Protein AF-A0A833D691-F1 (afdb_monomer_lite)

Foldseek 3Di:
DCDPVNVVVVCVVVPNDPVQDDDDDDPDPPVPDDDDDDDDDDQAQDQDDFDDPPDDPVPCPVPDDDPRNVSVVSRVVRVPDPHNVCVVPNDDDDPDDPPVVVVVVVLVPPPCNPPVNVVVPPPPPDD

Sequence (127 aa):
VTSLEDIRQLAIRTGLPPHLMAVKYHSDVVADGGLIRLSYHRIAAIAGDCGEWDRDVGRNRENLPYPNFGCAQQKNLAAMVANPTDLIVAAEETPRSSELRSFHWKKYIDPKSDESDKQKALPNSKQ

Secondary structure (DSSP, 8-state):
---HHHHHHHHHHTT--GGG----------SSS-PPPP--------PPPP----S-SS--TT-PPPTTHHHHHHHHHHHH-S-GGGGTSPPPPPPPPHHHHHHHHHHHH-TT-SHHHHHTTS-----

pLDDT: mean 82.55, std 13.89, range [42.41, 95.25]

Radius of gyration: 29.09 Å; chains: 1; bounding box: 72×42×61 Å

Structure (mmCIF, N/CA/C/O backbone):
data_AF-A0A833D691-F1
#
_entry.id   AF-A0A833D691-F1
#
loop_
_atom_site.group_PDB
_atom_site.id
_atom_site.type_symbol
_atom_site.label_atom_id
_atom_site.label_alt_id
_atom_site.label_comp_id
_atom_site.label_asym_id
_atom_site.label_entity_id
_atom_site.label_seq_id
_atom_site.pdbx_PDB_ins_code
_atom_site.Cartn_x
_atom_site.Cartn_y
_atom_site.Cartn_z
_atom_site.occupancy
_atom_site.B_iso_or_equiv
_atom_site.auth_seq_id
_atom_site.auth_comp_id
_atom_site.auth_asym_id
_atom_site.auth_atom_id
_atom_site.pdbx_PDB_model_num
ATOM 1 N N . VAL A 1 1 ? -17.008 -29.132 1.996 1.00 48.66 1 VAL A N 1
ATOM 2 C CA . VAL A 1 1 ? -17.455 -28.355 0.819 1.00 48.66 1 VAL A CA 1
ATOM 3 C C . VAL A 1 1 ? -17.893 -27.003 1.343 1.00 48.66 1 VAL A C 1
ATOM 5 O O . VAL A 1 1 ? -18.9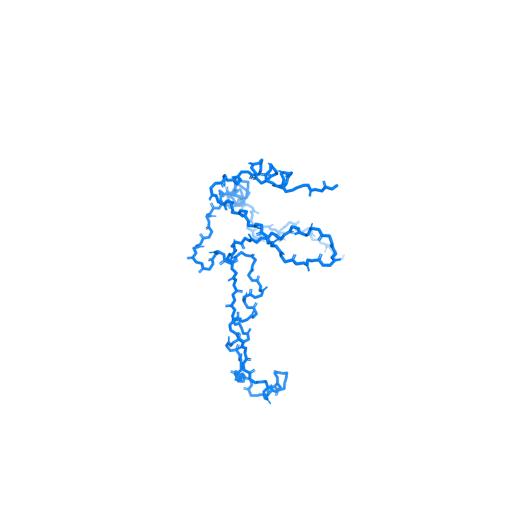13 -26.948 2.010 1.00 48.66 1 VAL A O 1
ATOM 8 N N . THR A 1 2 ? -17.076 -25.962 1.189 1.00 64.44 2 THR A N 1
ATOM 9 C CA . THR A 1 2 ? -17.437 -24.601 1.618 1.00 64.44 2 THR A CA 1
ATOM 10 C C . THR A 1 2 ? -18.432 -24.046 0.613 1.00 64.44 2 THR A C 1
ATOM 12 O O . THR A 1 2 ? -18.074 -23.804 -0.540 1.00 64.44 2 THR A O 1
ATOM 15 N N . SER A 1 3 ? -19.693 -23.933 1.015 1.00 84.50 3 SER A N 1
ATOM 16 C CA . SER A 1 3 ? -20.740 -23.390 0.156 1.00 84.50 3 SER A CA 1
ATOM 17 C C . SER A 1 3 ? -20.582 -21.871 0.005 1.00 84.50 3 SER A C 1
ATOM 19 O O . SER A 1 3 ? -19.939 -21.209 0.824 1.00 84.50 3 SER A O 1
ATOM 21 N N . LEU A 1 4 ? -21.190 -21.291 -1.033 1.00 86.62 4 LEU A N 1
ATOM 22 C CA . LEU A 1 4 ? -21.292 -19.833 -1.179 1.00 86.62 4 LEU A CA 1
ATOM 23 C C . LEU A 1 4 ? -21.934 -19.184 0.060 1.00 86.62 4 LEU A C 1
ATOM 25 O O . LEU A 1 4 ? -21.536 -18.091 0.464 1.00 86.62 4 LEU A O 1
ATOM 29 N N . GLU A 1 5 ? -22.903 -19.869 0.666 1.00 88.75 5 GLU A N 1
ATOM 30 C CA . GLU A 1 5 ? -23.582 -19.389 1.864 1.00 88.75 5 GLU A CA 1
ATOM 31 C C . GLU A 1 5 ? -22.631 -19.338 3.064 1.00 88.75 5 GLU A C 1
ATOM 33 O O . GLU A 1 5 ? -22.602 -18.332 3.765 1.00 88.75 5 GLU A O 1
ATOM 38 N N . ASP A 1 6 ? -21.772 -20.345 3.249 1.00 90.88 6 ASP A N 1
ATOM 39 C CA . ASP A 1 6 ? -20.784 -20.342 4.338 1.00 90.88 6 ASP A CA 1
ATOM 40 C C . ASP A 1 6 ? -19.824 -19.149 4.236 1.00 90.88 6 ASP A C 1
ATOM 42 O O . ASP A 1 6 ? -19.523 -18.503 5.241 1.00 90.88 6 ASP A O 1
ATOM 46 N N . ILE A 1 7 ? -19.376 -18.811 3.020 1.00 90.31 7 ILE A N 1
ATOM 47 C CA . ILE A 1 7 ? -18.504 -17.651 2.772 1.00 90.31 7 ILE A CA 1
ATOM 48 C C . ILE A 1 7 ? -19.240 -16.349 3.101 1.00 90.31 7 ILE A C 1
ATOM 50 O O . ILE A 1 7 ? -18.676 -15.458 3.740 1.00 90.31 7 ILE A O 1
ATOM 54 N N . ARG A 1 8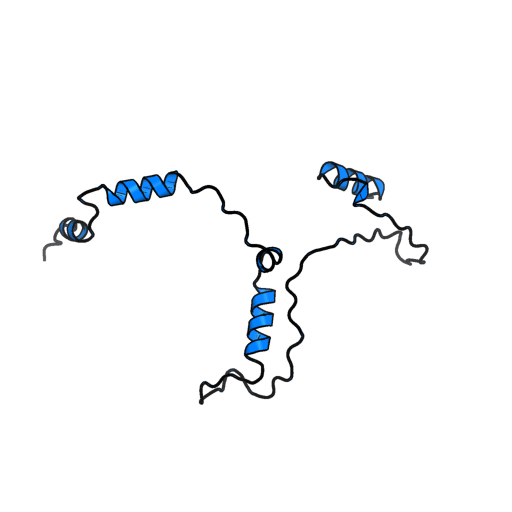 ? -20.511 -16.238 2.699 1.00 90.75 8 ARG A N 1
ATOM 55 C CA . ARG A 1 8 ? -21.343 -15.064 2.984 1.00 90.75 8 ARG A CA 1
ATOM 56 C C . ARG A 1 8 ? -21.560 -14.894 4.487 1.00 90.75 8 ARG A C 1
ATOM 58 O O . ARG A 1 8 ? -21.397 -13.791 5.004 1.00 90.75 8 ARG A O 1
ATOM 65 N N . GLN A 1 9 ? -21.879 -15.977 5.191 1.00 92.25 9 GLN A N 1
ATOM 66 C CA . GLN A 1 9 ? -22.060 -15.968 6.642 1.00 92.25 9 GLN A CA 1
ATOM 67 C C . GLN A 1 9 ? -20.764 -15.618 7.371 1.00 92.25 9 GLN A C 1
ATOM 69 O O . GLN A 1 9 ? -20.789 -14.835 8.321 1.00 92.25 9 GLN A O 1
ATOM 74 N N . LEU A 1 10 ? -19.626 -16.144 6.913 1.00 93.25 10 LEU A N 1
ATOM 75 C CA . LEU A 1 10 ? -18.321 -15.787 7.457 1.00 93.25 10 LEU A CA 1
ATOM 76 C C . LEU A 1 10 ? -18.046 -14.287 7.292 1.00 93.25 10 LEU A C 1
ATOM 78 O O . LEU A 1 10 ? -17.703 -13.634 8.272 1.00 93.25 10 LEU A O 1
ATOM 82 N N . ALA A 1 11 ? -18.268 -13.732 6.098 1.00 92.31 11 ALA A N 1
ATOM 83 C CA . ALA A 1 11 ? -18.054 -12.311 5.829 1.00 92.31 11 ALA A CA 1
ATOM 84 C C . ALA A 1 11 ? -18.938 -11.405 6.708 1.00 92.31 11 ALA A C 1
ATOM 86 O O . ALA A 1 11 ? -18.459 -10.410 7.253 1.00 92.31 11 ALA A O 1
ATOM 87 N N . ILE A 1 12 ? -20.208 -11.776 6.910 1.00 94.00 12 ILE A N 1
ATOM 88 C CA . ILE A 1 12 ? -21.114 -11.058 7.821 1.00 94.00 12 ILE A CA 1
ATOM 89 C C . ILE A 1 12 ? -20.591 -11.122 9.262 1.00 94.00 12 ILE A C 1
ATOM 91 O O . ILE A 1 12 ? -20.544 -10.100 9.944 1.00 94.00 12 ILE A O 1
ATOM 95 N N . ARG A 1 13 ? -20.152 -12.300 9.727 1.00 95.25 13 ARG A N 1
ATOM 96 C CA . ARG A 1 13 ? -19.603 -12.480 11.084 1.00 95.25 13 ARG A CA 1
ATOM 97 C C . ARG A 1 13 ? -18.317 -11.690 11.317 1.00 95.25 13 ARG A C 1
ATOM 99 O O . ARG A 1 13 ? -18.087 -11.255 12.439 1.00 95.25 13 ARG A O 1
ATOM 106 N N . THR A 1 14 ? -17.505 -11.476 10.284 1.00 95.06 14 THR A N 1
ATOM 107 C CA . THR A 1 14 ? -16.303 -10.629 10.357 1.00 95.06 14 THR A CA 1
ATOM 108 C C . THR A 1 14 ? -16.603 -9.135 10.204 1.00 95.06 14 THR A C 1
ATOM 110 O O . THR A 1 14 ? -15.677 -8.331 10.199 1.00 95.06 14 THR A O 1
ATOM 113 N N . GLY A 1 15 ? -17.877 -8.749 10.083 1.00 94.25 15 GLY A N 1
ATOM 114 C CA . GLY A 1 15 ? -18.310 -7.353 10.059 1.00 94.25 15 GLY A CA 1
ATOM 115 C C . GLY A 1 15 ? -18.469 -6.738 8.669 1.00 94.25 15 GLY A C 1
ATOM 116 O O . GLY A 1 15 ? -18.669 -5.528 8.583 1.00 94.25 15 GLY A O 1
ATOM 117 N N . LEU A 1 16 ? -18.415 -7.519 7.578 1.00 93.12 16 LEU A N 1
ATOM 118 C CA . LEU A 1 16 ? -18.741 -6.992 6.250 1.00 93.12 16 LEU A CA 1
ATOM 119 C C . LEU A 1 16 ? -20.263 -6.848 6.104 1.00 93.12 16 LEU A C 1
ATOM 121 O O . LEU A 1 16 ? -20.988 -7.848 6.150 1.00 93.12 16 LEU A O 1
ATOM 125 N N . PRO A 1 17 ? -20.783 -5.630 5.879 1.00 92.94 17 PRO A N 1
ATOM 126 C CA . PRO A 1 17 ? -22.208 -5.439 5.700 1.00 92.94 17 PRO A CA 1
ATOM 127 C C . PRO A 1 17 ? -22.679 -6.005 4.343 1.00 92.94 17 PRO A C 1
ATOM 129 O O . PRO A 1 17 ? -21.963 -5.896 3.342 1.00 92.94 17 PRO A O 1
ATOM 132 N N . PRO A 1 18 ? -23.910 -6.551 4.255 1.00 89.75 18 PRO A N 1
ATOM 133 C CA . PRO A 1 18 ? -24.417 -7.206 3.045 1.00 89.75 18 PRO A CA 1
ATOM 134 C C . PRO A 1 18 ? -24.383 -6.362 1.767 1.00 89.75 18 PRO A C 1
ATOM 136 O O . PRO A 1 18 ? -24.256 -6.918 0.682 1.00 89.75 18 PRO A O 1
ATOM 139 N N . HIS A 1 19 ? -24.482 -5.035 1.884 1.00 91.81 19 HIS A N 1
ATOM 140 C CA . HIS A 1 19 ? -24.502 -4.125 0.736 1.00 91.81 19 HIS A CA 1
ATOM 141 C C . HIS A 1 19 ? -23.125 -3.921 0.079 1.00 91.81 19 HIS A C 1
ATOM 143 O O . HIS A 1 19 ? -23.070 -3.457 -1.055 1.00 91.81 19 HIS A O 1
ATOM 149 N N . LEU A 1 20 ? -22.023 -4.276 0.753 1.00 90.38 20 LEU A N 1
ATOM 150 C CA . LEU A 1 20 ? -20.670 -4.235 0.176 1.00 90.38 20 LEU A CA 1
ATOM 151 C C . LEU A 1 20 ? -20.293 -5.537 -0.547 1.00 90.38 20 LEU A C 1
ATOM 153 O O . LEU A 1 20 ? -19.209 -5.640 -1.116 1.00 90.38 20 LEU A O 1
ATOM 157 N N . MET A 1 21 ? -21.177 -6.536 -0.533 1.00 91.44 21 MET A N 1
ATOM 158 C CA . MET A 1 21 ? -20.950 -7.836 -1.154 1.00 91.44 21 MET A CA 1
ATOM 159 C C . MET A 1 21 ? -21.830 -7.998 -2.390 1.00 91.44 21 MET A C 1
ATOM 161 O O . MET A 1 21 ? -23.057 -7.969 -2.308 1.00 91.44 21 MET A O 1
ATOM 165 N N . ALA A 1 22 ? -21.200 -8.238 -3.539 1.00 91.06 22 ALA A N 1
ATOM 166 C CA . ALA A 1 22 ? -21.887 -8.578 -4.777 1.00 91.06 22 ALA A CA 1
ATOM 167 C C . ALA A 1 22 ? -21.595 -10.033 -5.152 1.00 91.06 22 ALA A C 1
ATOM 169 O O . ALA A 1 22 ? -20.440 -10.450 -5.216 1.00 91.06 22 ALA A O 1
ATOM 170 N N . VAL A 1 23 ? -22.648 -10.797 -5.433 1.00 89.38 23 VAL A N 1
ATOM 171 C CA . VAL A 1 23 ? -22.543 -12.169 -5.936 1.00 89.38 23 VAL A CA 1
ATOM 172 C C . VAL A 1 23 ? -22.941 -12.163 -7.404 1.00 89.38 23 VAL A C 1
ATOM 174 O O . VAL A 1 23 ? -24.022 -11.687 -7.751 1.00 89.38 23 VAL A O 1
ATOM 177 N N . LYS A 1 24 ? -22.074 -12.699 -8.265 1.00 87.19 24 LYS A N 1
ATOM 178 C CA . LYS A 1 24 ? -22.365 -12.908 -9.685 1.00 87.19 24 LYS A CA 1
ATOM 179 C C . LYS A 1 24 ? -22.176 -14.376 -10.033 1.00 87.19 24 LYS A C 1
ATOM 181 O O . LYS A 1 24 ? -21.080 -14.915 -9.880 1.00 87.19 24 LYS A O 1
ATOM 186 N N . TYR A 1 25 ? -23.240 -14.998 -10.524 1.00 83.62 25 TYR A N 1
ATOM 187 C CA . TYR A 1 25 ? -23.180 -16.344 -11.077 1.00 83.62 25 TYR A CA 1
ATOM 188 C C . TYR A 1 25 ? -22.613 -16.266 -12.492 1.00 83.62 25 TYR A C 1
ATOM 190 O O . TYR A 1 25 ? -23.133 -15.529 -13.327 1.00 83.62 25 TYR A O 1
ATOM 198 N N . HIS A 1 26 ? -21.526 -16.991 -12.729 1.00 78.00 26 HIS A N 1
ATOM 199 C CA . HIS A 1 26 ? -20.936 -17.144 -14.053 1.00 78.00 26 HIS A CA 1
ATOM 200 C C . HIS A 1 26 ? -21.425 -18.478 -14.617 1.00 78.00 26 HIS A C 1
ATOM 202 O O . HIS A 1 26 ? -21.395 -19.488 -13.916 1.00 78.00 26 HIS A O 1
ATOM 208 N N . SER A 1 27 ? -21.921 -18.474 -15.853 1.00 71.94 27 SER A N 1
ATOM 209 C CA . SER A 1 27 ? -22.398 -19.674 -16.556 1.00 71.94 27 SER A CA 1
ATOM 210 C C . SER A 1 27 ? -21.304 -20.343 -17.391 1.00 71.94 27 SER A C 1
ATOM 212 O O . SER A 1 27 ? -21.599 -21.199 -18.223 1.00 71.94 27 SER A O 1
ATOM 214 N N . ASP A 1 28 ? -20.056 -19.914 -17.218 1.00 71.62 28 ASP A N 1
ATOM 215 C CA . ASP A 1 28 ? -18.921 -20.421 -17.975 1.00 71.62 28 ASP A CA 1
ATOM 216 C C . ASP A 1 28 ? -18.720 -21.906 -17.647 1.00 71.62 28 ASP A C 1
ATOM 218 O O . ASP A 1 28 ? -18.776 -22.311 -16.482 1.00 71.62 28 ASP A O 1
ATOM 222 N N . VAL A 1 29 ? -18.498 -22.733 -18.672 1.00 63.12 29 VAL A N 1
ATOM 223 C CA . VAL A 1 29 ? -18.219 -24.163 -18.491 1.00 63.12 29 VAL A CA 1
ATOM 224 C C . VAL A 1 29 ? -16.817 -24.296 -17.900 1.00 63.12 29 VAL A C 1
ATOM 226 O O . VAL A 1 29 ? -15.823 -24.381 -18.618 1.00 63.12 29 VAL A O 1
ATOM 229 N N . VAL A 1 30 ? -16.724 -24.273 -16.574 1.00 65.44 30 VAL A N 1
ATOM 230 C CA . VAL A 1 30 ? -15.490 -24.604 -15.863 1.00 65.44 30 VAL A CA 1
ATOM 231 C C . VAL A 1 30 ? -15.389 -26.124 -15.850 1.00 65.44 30 VAL A C 1
ATOM 233 O O . VAL A 1 30 ? -16.217 -26.804 -15.248 1.00 65.44 30 VAL A O 1
ATOM 236 N N . ALA A 1 31 ? -14.390 -26.661 -16.552 1.00 61.12 31 ALA A N 1
ATOM 237 C CA . ALA A 1 31 ? -14.192 -28.102 -16.724 1.00 61.12 31 ALA A CA 1
ATOM 238 C C . ALA A 1 31 ? -13.909 -28.856 -15.405 1.00 61.12 31 ALA A C 1
ATOM 240 O O . ALA A 1 31 ? -13.915 -30.083 -15.396 1.00 61.12 31 ALA A O 1
ATOM 241 N N . ASP A 1 32 ? -13.686 -28.131 -14.305 1.00 58.56 32 ASP A N 1
ATOM 242 C CA . ASP A 1 32 ? -13.144 -28.646 -13.050 1.00 58.56 32 ASP A CA 1
ATOM 243 C C . ASP A 1 32 ? -13.971 -28.166 -11.839 1.00 58.56 32 ASP A C 1
ATOM 245 O O . ASP A 1 32 ? -13.491 -27.462 -10.955 1.00 58.56 32 ASP A O 1
ATOM 249 N N . GLY A 1 33 ? -15.269 -28.493 -11.830 1.00 58.09 33 GLY A N 1
ATOM 250 C CA . GLY A 1 33 ? -16.168 -28.206 -10.706 1.00 58.09 33 GLY A CA 1
ATOM 251 C C . GLY A 1 33 ? -16.489 -26.716 -10.502 1.00 58.09 33 GLY A C 1
ATOM 252 O O . GLY A 1 33 ? -15.800 -25.812 -10.967 1.00 58.09 33 GLY A O 1
ATOM 253 N N . GLY A 1 34 ? -17.599 -26.431 -9.819 1.00 68.69 34 GLY A N 1
ATOM 254 C CA . GLY A 1 34 ? -18.019 -25.054 -9.547 1.00 68.69 34 GLY A CA 1
ATOM 255 C C . GLY A 1 34 ? -17.019 -24.325 -8.645 1.00 68.69 34 GLY A C 1
ATOM 256 O O . GLY A 1 34 ? -17.043 -24.503 -7.428 1.00 68.69 34 GLY A O 1
ATOM 257 N N . LEU A 1 35 ? -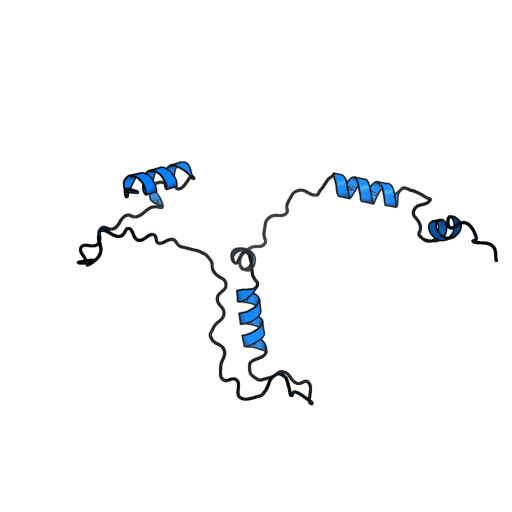16.148 -23.501 -9.229 1.00 76.62 35 LEU A N 1
ATOM 258 C CA . LEU A 1 35 ? -15.193 -22.668 -8.501 1.00 76.62 35 LEU A CA 1
ATOM 259 C C . LEU A 1 35 ? -15.860 -21.365 -8.036 1.00 76.62 35 LEU A C 1
ATOM 261 O O . LEU A 1 35 ? -16.484 -20.653 -8.823 1.00 76.62 35 LEU A O 1
ATOM 265 N N . ILE A 1 36 ? -15.677 -21.008 -6.764 1.00 82.75 36 ILE A N 1
ATOM 266 C CA . ILE A 1 36 ? -16.065 -19.691 -6.244 1.00 82.75 36 ILE A CA 1
ATOM 267 C C . ILE A 1 36 ? -14.874 -18.739 -6.399 1.00 82.75 36 ILE A C 1
ATOM 269 O O . ILE A 1 36 ? -13.817 -18.960 -5.810 1.00 82.75 36 ILE A O 1
ATOM 273 N N . ARG A 1 37 ? -15.044 -17.654 -7.163 1.00 85.00 37 ARG A N 1
ATOM 274 C CA . ARG A 1 37 ? -14.045 -16.582 -7.302 1.00 85.00 37 ARG A CA 1
ATOM 275 C C . ARG A 1 37 ? -14.348 -15.438 -6.334 1.00 85.00 37 ARG A C 1
ATOM 277 O O . ARG A 1 37 ? -15.395 -14.805 -6.437 1.00 85.00 37 ARG A O 1
ATOM 284 N N . LEU A 1 38 ? -13.400 -15.130 -5.448 1.00 87.81 38 LEU A N 1
ATOM 285 C CA . LEU A 1 38 ? -13.447 -13.957 -4.572 1.00 87.81 38 LEU A CA 1
ATOM 286 C C . LEU A 1 38 ? -12.655 -12.798 -5.194 1.00 87.81 38 LEU A C 1
ATOM 288 O O . LEU A 1 38 ? -11.512 -12.971 -5.611 1.00 87.81 38 LEU A O 1
ATOM 292 N N . SER A 1 39 ? -13.250 -11.608 -5.237 1.00 89.44 39 SER A N 1
ATOM 293 C CA . SER A 1 39 ? -12.580 -10.373 -5.656 1.00 89.44 39 SER A CA 1
ATOM 294 C C . SER A 1 39 ? -12.956 -9.233 -4.723 1.00 89.44 39 SER A C 1
ATOM 296 O O . SER A 1 39 ? -14.131 -9.073 -4.402 1.00 89.44 39 SER A O 1
ATOM 298 N N . TYR A 1 40 ? -11.975 -8.429 -4.330 1.00 90.62 40 TYR A N 1
ATOM 299 C CA . TYR A 1 40 ? -12.156 -7.273 -3.460 1.00 90.62 40 TYR A CA 1
ATOM 300 C C . TYR A 1 40 ? -11.264 -6.123 -3.928 1.00 90.62 40 TYR A C 1
ATOM 302 O O . TYR A 1 40 ? -10.229 -6.339 -4.562 1.00 90.62 40 TYR A O 1
ATOM 310 N N . HIS A 1 41 ? -11.668 -4.895 -3.615 1.00 89.94 41 HIS A N 1
ATOM 311 C CA . HIS A 1 41 ? -10.828 -3.726 -3.837 1.00 89.94 41 HIS A CA 1
ATOM 312 C C . HIS A 1 41 ? -9.805 -3.610 -2.708 1.00 89.94 41 HIS A C 1
ATOM 314 O O . HIS A 1 41 ? -10.144 -3.757 -1.535 1.00 89.94 41 HIS A O 1
ATOM 320 N N . ARG A 1 42 ? -8.552 -3.333 -3.065 1.00 88.88 42 ARG A N 1
ATOM 321 C CA . ARG A 1 42 ? -7.485 -3.007 -2.117 1.00 88.88 42 ARG A CA 1
ATOM 322 C C . ARG A 1 42 ? -6.692 -1.819 -2.635 1.00 88.88 42 ARG A C 1
ATOM 324 O O . ARG A 1 42 ? -6.517 -1.685 -3.845 1.00 88.88 42 ARG A O 1
ATOM 331 N N . ILE A 1 43 ? -6.183 -1.005 -1.721 1.00 92.06 43 ILE A N 1
ATOM 332 C CA . ILE A 1 43 ? -5.168 -0.001 -2.043 1.00 92.06 43 ILE A CA 1
ATOM 333 C C . ILE A 1 43 ? -3.836 -0.743 -2.212 1.00 92.06 43 ILE A C 1
ATOM 335 O O . ILE A 1 43 ? -3.541 -1.682 -1.470 1.00 92.06 43 ILE A O 1
ATOM 339 N N . ALA A 1 44 ? -3.051 -0.367 -3.217 1.00 92.81 44 ALA A N 1
ATOM 340 C CA . ALA A 1 44 ? -1.732 -0.931 -3.476 1.00 92.81 44 ALA A CA 1
ATOM 341 C C . ALA A 1 44 ? -0.779 0.183 -3.914 1.00 92.81 44 ALA A C 1
ATOM 343 O O . ALA A 1 44 ? -1.164 1.050 -4.697 1.00 92.81 44 ALA A O 1
ATOM 344 N N . ALA A 1 45 ? 0.461 0.142 -3.428 1.00 94.38 45 ALA A N 1
ATOM 345 C CA . ALA A 1 45 ? 1.525 0.991 -3.940 1.00 94.38 45 ALA A CA 1
ATOM 346 C C . ALA A 1 45 ? 2.038 0.367 -5.243 1.00 94.38 45 ALA A C 1
ATOM 348 O O . ALA A 1 45 ? 2.563 -0.746 -5.240 1.00 94.38 45 ALA A O 1
ATOM 349 N N . ILE A 1 46 ? 1.837 1.055 -6.364 1.00 92.62 46 ILE A N 1
ATOM 350 C CA . ILE A 1 46 ? 2.261 0.592 -7.686 1.00 92.62 46 ILE A CA 1
ATOM 351 C C . ILE A 1 46 ? 3.128 1.688 -8.291 1.00 92.62 46 ILE A C 1
ATOM 353 O O . ILE A 1 46 ? 2.667 2.810 -8.490 1.00 92.62 46 ILE A O 1
ATOM 357 N N . ALA A 1 47 ? 4.382 1.355 -8.577 1.00 91.50 47 ALA A N 1
ATOM 358 C CA . ALA A 1 47 ? 5.237 2.167 -9.430 1.00 91.50 47 ALA A CA 1
ATOM 359 C C . ALA A 1 47 ? 5.138 1.655 -10.873 1.00 91.50 47 ALA A C 1
ATOM 361 O O . ALA A 1 47 ? 4.900 0.464 -11.092 1.00 91.50 47 ALA A O 1
ATOM 362 N N . GLY A 1 48 ? 5.321 2.549 -11.847 1.00 89.06 48 GLY A N 1
ATOM 363 C CA . GLY A 1 48 ? 5.378 2.171 -13.259 1.00 89.06 48 GLY A CA 1
ATOM 364 C C . GLY A 1 48 ? 6.545 1.228 -13.565 1.00 89.06 48 GLY A C 1
ATOM 365 O O . GLY A 1 48 ? 7.456 1.032 -12.752 1.00 89.06 48 GLY A O 1
ATOM 366 N N . ASP A 1 49 ? 6.527 0.635 -14.754 1.00 88.62 49 ASP A N 1
ATOM 367 C CA . ASP A 1 49 ? 7.666 -0.147 -15.212 1.00 88.62 49 ASP A CA 1
ATOM 368 C C . ASP A 1 49 ? 8.866 0.751 -15.504 1.00 88.62 49 ASP A C 1
ATOM 370 O O . ASP A 1 49 ? 8.740 1.829 -16.085 1.00 88.62 49 ASP A O 1
ATOM 374 N N . CYS A 1 50 ? 10.038 0.306 -15.051 1.00 87.38 50 CYS A N 1
ATOM 375 C CA . CYS A 1 50 ? 11.284 1.006 -15.319 1.00 87.38 50 CYS A CA 1
ATOM 376 C C . CYS A 1 50 ? 11.787 0.658 -16.717 1.00 87.38 50 CYS A C 1
ATOM 378 O O . CYS A 1 50 ? 11.563 -0.454 -17.195 1.00 87.38 50 CYS A O 1
ATOM 380 N N . GLY A 1 51 ? 12.448 1.630 -17.350 1.00 82.19 51 GLY A N 1
ATOM 381 C CA . GLY A 1 51 ? 12.981 1.511 -18.703 1.00 82.19 51 GLY A CA 1
ATOM 382 C C . GLY A 1 51 ? 14.206 0.600 -18.805 1.00 82.19 51 GLY A C 1
ATOM 383 O O . GLY A 1 51 ? 14.452 -0.265 -17.964 1.00 82.19 51 GLY A O 1
ATOM 384 N N . GLU A 1 52 ? 14.992 0.800 -19.861 1.00 77.06 52 GLU A N 1
ATOM 385 C CA . GLU A 1 52 ? 16.131 -0.059 -20.192 1.00 77.06 52 GLU A CA 1
ATOM 386 C C . GLU A 1 52 ? 17.317 0.116 -19.235 1.00 77.06 52 GLU A C 1
ATOM 388 O O . GLU A 1 52 ? 17.668 1.227 -18.844 1.00 77.06 52 GLU A O 1
ATOM 393 N N . TRP A 1 53 ? 17.937 -1.004 -18.860 1.00 84.19 53 TRP A N 1
ATOM 394 C CA . TRP A 1 53 ? 19.094 -1.089 -17.962 1.00 84.19 53 TRP A CA 1
ATOM 395 C C . TRP A 1 53 ? 20.384 -1.211 -18.776 1.00 84.19 53 TRP A C 1
ATOM 397 O O . TRP A 1 53 ? 21.069 -2.230 -18.747 1.00 84.19 53 TRP A O 1
ATOM 407 N N . ASP A 1 54 ? 20.665 -0.174 -19.556 1.00 82.06 54 ASP A N 1
ATOM 408 C CA . ASP A 1 54 ? 21.775 -0.105 -20.511 1.00 82.06 54 ASP A CA 1
ATOM 409 C C . ASP A 1 54 ? 23.165 -0.044 -19.850 1.00 82.06 54 ASP A C 1
ATOM 411 O O . ASP A 1 54 ? 24.160 -0.483 -20.430 1.00 82.06 54 ASP A O 1
ATOM 415 N N . ARG A 1 55 ? 23.245 0.490 -18.626 1.00 80.19 55 ARG A N 1
ATOM 416 C CA . ARG A 1 55 ? 24.482 0.634 -17.849 1.00 80.19 55 ARG A CA 1
ATOM 417 C C . ARG A 1 55 ? 24.491 -0.264 -16.614 1.00 80.19 55 ARG A C 1
ATOM 419 O O . ARG A 1 55 ? 23.515 -0.335 -15.869 1.00 80.19 55 ARG A O 1
ATOM 426 N N . ASP A 1 56 ? 25.639 -0.896 -16.366 1.00 82.88 56 ASP A N 1
ATOM 427 C CA . ASP A 1 56 ? 25.884 -1.699 -15.166 1.00 82.88 56 ASP A CA 1
ATOM 428 C C . ASP A 1 56 ? 25.899 -0.809 -13.912 1.00 82.88 56 ASP A C 1
ATOM 430 O O . ASP A 1 56 ? 26.730 0.090 -13.763 1.00 82.88 56 ASP A O 1
ATOM 434 N N . VAL A 1 57 ? 24.974 -1.090 -12.995 1.00 83.56 57 VAL A N 1
ATOM 435 C CA . VAL A 1 57 ? 24.773 -0.347 -11.746 1.00 83.56 57 VAL A CA 1
ATOM 436 C C . VAL A 1 57 ? 25.946 -0.522 -10.772 1.00 83.56 57 VAL A C 1
ATOM 438 O O . VAL A 1 57 ? 26.242 0.383 -9.993 1.00 83.56 57 VAL A O 1
ATOM 441 N N . GLY A 1 58 ? 26.630 -1.670 -10.810 1.00 83.12 58 GLY A N 1
ATOM 442 C CA . GLY A 1 58 ? 27.750 -1.983 -9.921 1.00 83.12 58 GLY A CA 1
ATOM 443 C C . GLY A 1 58 ? 29.077 -1.366 -10.366 1.00 83.12 58 GLY A C 1
ATOM 444 O O . GLY A 1 58 ? 29.970 -1.155 -9.544 1.00 83.12 58 GLY A O 1
ATOM 445 N N . ARG A 1 59 ? 29.220 -1.034 -11.655 1.00 84.19 59 ARG A N 1
ATOM 446 C CA . ARG A 1 59 ? 30.470 -0.523 -12.238 1.00 84.19 59 ARG A CA 1
ATOM 447 C C . ARG A 1 59 ? 30.402 0.978 -12.536 1.00 84.19 59 ARG A C 1
ATOM 449 O O . ARG A 1 59 ? 30.659 1.414 -13.653 1.00 84.19 59 ARG A O 1
ATOM 456 N N . ASN A 1 60 ? 30.120 1.775 -11.507 1.00 85.06 60 ASN A N 1
ATOM 457 C CA . ASN A 1 60 ? 29.976 3.230 -11.605 1.00 85.06 60 ASN A CA 1
ATOM 458 C C . ASN A 1 60 ? 31.154 3.986 -10.960 1.00 85.06 60 ASN A C 1
ATOM 460 O O . ASN A 1 60 ? 31.094 4.381 -9.798 1.00 85.06 60 ASN A O 1
ATOM 464 N N . ARG A 1 61 ? 32.246 4.192 -11.712 1.00 88.69 61 ARG A N 1
ATOM 465 C CA . ARG A 1 61 ? 33.439 4.914 -11.210 1.00 88.69 61 ARG A CA 1
ATOM 466 C C . ARG A 1 61 ? 33.206 6.413 -11.023 1.00 88.69 61 ARG A C 1
ATOM 468 O O . ARG A 1 61 ? 33.876 7.028 -10.204 1.00 88.69 61 ARG A O 1
ATOM 475 N N . GLU A 1 62 ? 32.282 6.982 -11.790 1.00 89.12 62 GLU A N 1
ATOM 476 C CA . GLU A 1 62 ? 31.953 8.410 -11.760 1.00 89.12 62 GLU A CA 1
ATOM 477 C C . GLU A 1 62 ? 31.008 8.760 -10.599 1.00 89.12 62 GLU A C 1
ATOM 479 O O . GLU A 1 62 ? 30.842 9.934 -10.282 1.00 89.12 62 GLU A O 1
ATOM 484 N N . ASN A 1 63 ? 30.400 7.748 -9.961 1.00 87.81 63 ASN A N 1
ATOM 485 C CA . ASN A 1 63 ? 29.403 7.883 -8.896 1.00 87.81 63 ASN A CA 1
ATOM 486 C C . ASN A 1 63 ? 28.219 8.791 -9.285 1.00 87.81 63 ASN A C 1
ATOM 488 O O . ASN A 1 63 ? 27.660 9.517 -8.463 1.00 87.81 63 ASN A O 1
ATOM 492 N N . LEU A 1 64 ? 27.848 8.764 -10.566 1.00 88.81 64 LEU A N 1
ATOM 493 C CA . LEU A 1 64 ? 26.724 9.528 -11.099 1.00 88.81 64 LEU A CA 1
ATOM 494 C C . LEU A 1 64 ? 25.437 8.696 -11.056 1.00 88.81 64 LEU A C 1
ATOM 496 O O . LEU A 1 64 ? 25.502 7.474 -11.205 1.00 88.81 64 LEU A O 1
ATOM 500 N N . PRO A 1 65 ? 24.255 9.317 -10.903 1.00 87.06 65 PRO A N 1
ATOM 501 C CA . PRO A 1 65 ? 22.992 8.600 -11.026 1.00 87.06 65 PRO A CA 1
ATOM 502 C C . PRO A 1 65 ? 22.897 7.869 -12.375 1.00 87.06 65 PRO A C 1
ATOM 504 O O . PRO A 1 65 ? 23.096 8.461 -13.439 1.00 87.06 65 PRO A O 1
ATOM 507 N N . TYR A 1 66 ? 22.597 6.571 -12.332 1.00 87.50 66 TYR A N 1
ATOM 508 C CA . TYR A 1 66 ? 22.338 5.777 -13.534 1.00 87.50 66 TYR A CA 1
ATOM 509 C C . TYR A 1 66 ? 20.946 6.110 -14.108 1.00 87.50 66 TYR A C 1
ATOM 511 O O . TYR A 1 66 ? 20.098 6.628 -13.374 1.00 87.50 66 TYR A O 1
ATOM 519 N N . PRO A 1 67 ? 20.671 5.818 -15.396 1.00 88.00 67 PRO A N 1
ATOM 520 C CA . PRO A 1 67 ? 19.470 6.308 -16.086 1.00 88.00 67 PRO A CA 1
ATOM 521 C C . PRO A 1 67 ? 18.146 5.970 -15.381 1.00 88.00 67 PRO A C 1
ATOM 523 O O . PRO A 1 67 ? 17.261 6.816 -15.295 1.00 88.00 67 PRO A O 1
ATOM 526 N N . ASN A 1 68 ? 18.040 4.778 -14.785 1.00 89.75 68 ASN A N 1
ATOM 527 C CA . ASN A 1 68 ? 16.838 4.329 -14.075 1.00 89.75 68 ASN A CA 1
ATOM 528 C C . ASN A 1 68 ? 16.832 4.604 -12.568 1.00 89.75 68 ASN A C 1
ATOM 530 O O . ASN A 1 68 ? 15.937 4.105 -11.889 1.00 89.75 68 ASN A O 1
ATOM 534 N N . PHE A 1 69 ? 17.781 5.371 -12.018 1.00 89.81 69 PHE A N 1
ATOM 535 C CA . PHE A 1 69 ? 17.902 5.531 -10.564 1.00 89.81 69 PHE A CA 1
ATOM 536 C C . PHE A 1 69 ? 16.589 5.999 -9.926 1.00 89.81 69 PHE A C 1
ATOM 538 O O . PHE A 1 69 ? 16.086 5.344 -9.023 1.00 89.81 69 PHE A O 1
ATOM 545 N N . GLY A 1 70 ? 15.955 7.054 -10.445 1.00 90.69 70 GLY A N 1
ATOM 546 C CA . GLY A 1 70 ? 14.685 7.548 -9.897 1.00 90.69 70 GLY A CA 1
ATOM 547 C C . GLY A 1 70 ? 13.546 6.520 -9.945 1.00 90.69 70 GLY A C 1
ATOM 548 O O . GLY A 1 70 ? 12.854 6.323 -8.946 1.00 90.69 70 GLY A O 1
ATOM 549 N N . CYS A 1 71 ? 13.381 5.824 -11.075 1.00 92.44 71 CYS A N 1
ATOM 550 C CA . CYS A 1 71 ? 12.340 4.802 -11.214 1.00 92.44 71 CYS A CA 1
ATOM 551 C C . CYS A 1 71 ? 12.594 3.604 -10.295 1.00 92.44 71 CYS A C 1
ATOM 553 O O . CYS A 1 71 ? 11.688 3.154 -9.594 1.00 92.44 71 CYS A O 1
ATOM 555 N N . ALA A 1 72 ? 13.836 3.120 -10.249 1.00 92.12 72 ALA A N 1
ATOM 556 C CA . ALA A 1 72 ? 14.241 2.019 -9.387 1.00 92.12 72 ALA A CA 1
ATOM 557 C C . ALA A 1 72 ? 13.950 2.338 -7.918 1.00 92.12 72 ALA A C 1
ATOM 559 O O . ALA A 1 72 ? 13.385 1.513 -7.207 1.00 92.12 72 ALA A O 1
ATOM 560 N N . GLN A 1 73 ? 14.252 3.566 -7.486 1.00 92.94 73 GLN A N 1
ATOM 561 C CA . GLN A 1 73 ? 13.968 4.018 -6.127 1.00 92.94 73 GLN A CA 1
ATOM 562 C C . GLN A 1 73 ? 12.463 4.034 -5.827 1.00 92.94 73 GLN A C 1
ATOM 564 O O . GLN A 1 73 ? 12.055 3.549 -4.774 1.00 92.94 73 GLN A O 1
ATOM 569 N N . GLN A 1 74 ? 11.624 4.519 -6.748 1.00 94.56 74 GLN A N 1
ATOM 570 C CA . GLN A 1 74 ? 10.165 4.493 -6.576 1.00 94.56 74 GLN A CA 1
ATOM 571 C C . GLN A 1 74 ? 9.605 3.064 -6.556 1.00 94.56 74 GLN A C 1
ATOM 573 O O . GLN A 1 74 ? 8.743 2.757 -5.733 1.00 94.56 74 GLN A O 1
ATOM 578 N N . LYS A 1 75 ? 10.112 2.173 -7.416 1.00 94.25 75 LYS A N 1
ATOM 579 C CA . LYS A 1 75 ? 9.687 0.766 -7.476 1.00 94.25 75 LYS A CA 1
ATOM 580 C C . LYS A 1 75 ? 10.107 -0.006 -6.226 1.00 94.25 75 LYS A C 1
ATOM 582 O O . LYS A 1 75 ? 9.303 -0.756 -5.678 1.00 94.25 75 LYS A O 1
ATOM 587 N N . ASN A 1 76 ? 11.314 0.247 -5.725 1.00 93.25 76 ASN A N 1
ATOM 588 C CA . ASN A 1 76 ? 11.789 -0.302 -4.458 1.00 93.25 76 ASN A CA 1
ATOM 589 C C . ASN A 1 76 ? 10.958 0.216 -3.282 1.00 93.25 76 ASN A C 1
ATOM 591 O O . ASN A 1 76 ? 10.558 -0.574 -2.434 1.00 93.25 76 ASN A O 1
ATOM 595 N N . LEU A 1 77 ? 10.641 1.515 -3.247 1.00 94.56 77 LEU A N 1
ATOM 596 C CA . LEU A 1 77 ? 9.760 2.071 -2.222 1.00 94.56 77 LEU A CA 1
ATOM 597 C C . LEU A 1 77 ? 8.386 1.393 -2.257 1.00 94.56 77 LEU A C 1
ATOM 599 O O . LEU A 1 77 ? 7.938 0.895 -1.232 1.00 94.56 77 LEU A O 1
ATOM 603 N N . ALA A 1 78 ? 7.756 1.297 -3.430 1.00 95.00 78 ALA A N 1
ATOM 604 C CA . ALA A 1 78 ? 6.462 0.634 -3.585 1.00 95.00 78 ALA A CA 1
ATOM 605 C C . ALA A 1 78 ? 6.480 -0.834 -3.111 1.00 95.00 78 ALA A C 1
ATOM 607 O O . ALA A 1 78 ? 5.501 -1.292 -2.528 1.00 95.00 78 ALA A O 1
ATOM 608 N N . ALA A 1 79 ? 7.594 -1.550 -3.305 1.00 93.44 79 ALA A N 1
ATOM 609 C CA . ALA A 1 79 ? 7.771 -2.922 -2.827 1.00 93.44 79 ALA A CA 1
ATOM 610 C C . ALA A 1 79 ? 8.007 -3.028 -1.307 1.00 93.44 79 ALA A C 1
ATOM 612 O O . ALA A 1 79 ? 7.693 -4.058 -0.714 1.00 93.44 79 ALA A O 1
ATOM 613 N N . MET A 1 80 ? 8.561 -1.987 -0.677 1.00 94.56 80 MET A N 1
ATOM 614 C CA . MET A 1 80 ? 8.853 -1.955 0.762 1.00 94.56 80 MET A CA 1
ATOM 615 C C . MET A 1 80 ? 7.690 -1.437 1.619 1.00 94.56 80 MET A C 1
ATOM 617 O O . MET A 1 80 ? 7.677 -1.674 2.827 1.00 94.56 80 MET A O 1
ATOM 621 N N . VAL A 1 81 ? 6.724 -0.716 1.041 1.00 93.69 81 VAL A N 1
ATOM 622 C CA . VAL A 1 81 ? 5.599 -0.149 1.798 1.00 93.69 81 VAL A CA 1
ATOM 623 C C . VAL A 1 81 ? 4.689 -1.257 2.334 1.00 93.69 81 VAL A C 1
ATOM 625 O O . VAL A 1 81 ? 4.043 -1.977 1.575 1.00 93.69 81 VAL A O 1
ATOM 628 N N . ALA A 1 82 ? 4.596 -1.349 3.663 1.00 92.69 82 ALA A N 1
ATOM 629 C CA . ALA A 1 82 ? 3.748 -2.323 4.346 1.00 92.69 82 ALA A CA 1
ATOM 630 C C . ALA A 1 82 ? 2.252 -1.972 4.252 1.00 92.69 82 ALA A C 1
ATOM 632 O O . ALA A 1 82 ? 1.434 -2.837 3.938 1.00 92.69 82 ALA A O 1
ATOM 633 N N . ASN A 1 83 ? 1.894 -0.705 4.494 1.00 91.31 83 ASN A N 1
ATOM 634 C CA . ASN A 1 83 ? 0.529 -0.201 4.354 1.00 91.31 83 ASN A CA 1
ATOM 635 C C . ASN A 1 83 ? 0.477 0.910 3.292 1.00 91.31 83 ASN A C 1
ATOM 637 O O . ASN A 1 83 ? 0.920 2.028 3.543 1.00 91.31 83 ASN A O 1
ATOM 641 N N . PRO A 1 84 ? -0.080 0.642 2.100 1.00 93.25 84 PRO A N 1
ATOM 642 C CA . PRO A 1 84 ? -0.121 1.629 1.026 1.00 93.25 84 PRO A CA 1
ATOM 643 C C . PRO A 1 84 ? -1.097 2.783 1.292 1.00 93.25 84 PRO A C 1
ATOM 645 O O . PRO A 1 84 ? -1.013 3.808 0.620 1.00 93.25 84 PRO A O 1
ATOM 648 N N . THR A 1 85 ? -2.002 2.650 2.266 1.00 93.12 85 THR A N 1
ATOM 649 C CA . THR A 1 85 ? -2.924 3.726 2.671 1.00 93.12 85 THR A CA 1
ATOM 650 C C . THR A 1 85 ? -2.174 4.907 3.288 1.00 93.12 85 THR A C 1
ATOM 652 O O . THR A 1 85 ? -2.583 6.052 3.095 1.00 93.12 85 THR A O 1
ATOM 655 N N . ASP A 1 86 ? -1.031 4.637 3.929 1.00 92.44 86 ASP A N 1
ATOM 656 C CA . ASP A 1 86 ? -0.203 5.642 4.606 1.00 92.44 86 ASP A CA 1
ATOM 657 C C . ASP A 1 86 ? 0.377 6.685 3.630 1.00 92.44 86 ASP A C 1
ATOM 659 O O . ASP A 1 86 ? 0.766 7.780 4.028 1.00 92.44 86 ASP A O 1
ATOM 663 N N . LEU A 1 87 ? 0.419 6.365 2.329 1.00 90.94 87 LEU A N 1
ATOM 664 C CA . LEU A 1 87 ? 0.851 7.289 1.274 1.00 90.94 87 LEU A CA 1
ATOM 665 C C . LEU A 1 87 ? -0.212 8.333 0.909 1.00 90.94 87 LEU A C 1
ATOM 667 O O . LEU A 1 87 ? 0.108 9.331 0.267 1.00 90.94 87 LEU A O 1
ATOM 671 N N . ILE A 1 88 ? -1.474 8.090 1.265 1.00 92.38 88 ILE A N 1
ATOM 672 C CA . ILE A 1 88 ? -2.600 8.986 0.974 1.00 92.38 88 ILE A CA 1
ATOM 673 C C . ILE A 1 88 ? -2.907 9.835 2.206 1.00 92.38 88 ILE A C 1
ATOM 675 O O . ILE A 1 88 ? -3.121 11.041 2.097 1.00 92.38 88 ILE A O 1
ATOM 679 N N . VAL A 1 89 ? -2.931 9.199 3.378 1.00 92.25 89 VAL A N 1
ATOM 680 C CA . VAL A 1 89 ? -3.208 9.838 4.665 1.00 92.25 89 VAL A CA 1
ATOM 681 C C . VAL A 1 89 ? -2.254 9.257 5.696 1.00 92.25 89 VAL A C 1
ATOM 683 O O . VAL A 1 89 ? -2.045 8.050 5.714 1.00 92.25 89 VAL A O 1
ATOM 686 N N . ALA A 1 90 ? -1.698 10.097 6.567 1.00 89.31 90 ALA A N 1
ATOM 687 C CA . ALA A 1 90 ? -0.882 9.619 7.675 1.00 89.31 90 ALA A CA 1
ATOM 688 C C . ALA A 1 90 ? -1.698 8.704 8.606 1.00 89.31 90 ALA A C 1
ATOM 690 O O . ALA A 1 90 ? -2.874 8.968 8.868 1.00 89.31 90 ALA A O 1
ATOM 691 N N . ALA A 1 91 ? -1.066 7.650 9.122 1.00 87.75 91 ALA A N 1
ATOM 692 C CA . ALA A 1 91 ? -1.675 6.800 10.136 1.00 87.75 91 ALA A CA 1
ATOM 693 C C . ALA A 1 91 ? -2.001 7.607 11.405 1.00 87.75 91 ALA A C 1
ATOM 695 O O . ALA A 1 91 ? -1.312 8.574 11.739 1.00 87.75 91 ALA A O 1
ATOM 696 N N . GLU A 1 92 ? -3.047 7.197 12.122 1.00 89.56 92 GLU A N 1
ATOM 697 C CA . GLU A 1 92 ? -3.380 7.809 13.405 1.00 89.56 92 GLU A CA 1
ATOM 698 C C . GLU A 1 92 ? -2.296 7.512 14.448 1.00 89.56 92 GLU A C 1
ATOM 700 O O . GLU A 1 92 ? -1.775 6.398 14.547 1.00 89.56 92 GLU A O 1
ATOM 705 N N . GLU A 1 93 ? -1.976 8.521 15.256 1.00 87.56 93 GLU A N 1
ATOM 706 C CA . GLU A 1 93 ? -1.039 8.380 16.364 1.00 87.56 93 GLU A CA 1
ATOM 707 C C . GLU A 1 93 ? -1.607 7.427 17.420 1.00 87.56 93 GLU A C 1
ATOM 709 O O . GLU A 1 93 ? -2.694 7.633 17.966 1.00 87.56 93 GLU A O 1
ATOM 714 N N . THR A 1 94 ? -0.844 6.392 17.763 1.00 87.81 94 THR A N 1
ATOM 715 C CA . THR A 1 94 ? -1.188 5.540 18.905 1.00 87.81 94 THR A CA 1
ATOM 716 C C . THR A 1 94 ? -0.974 6.297 20.219 1.00 87.81 94 THR A C 1
ATOM 718 O O . THR A 1 94 ? -0.058 7.124 20.304 1.00 87.81 94 THR A O 1
ATOM 721 N N . PRO A 1 95 ? -1.742 6.001 21.285 1.00 88.94 95 PRO A N 1
ATOM 722 C CA . PRO A 1 95 ? -1.516 6.608 22.588 1.00 88.94 95 PRO A CA 1
ATOM 723 C C . PRO A 1 95 ? -0.061 6.455 23.039 1.00 88.94 95 PRO A C 1
ATOM 725 O O . PRO A 1 95 ? 0.539 5.383 22.938 1.00 88.94 95 PRO A O 1
ATOM 728 N N . ARG A 1 96 ? 0.511 7.536 23.575 1.00 86.06 96 ARG A N 1
ATOM 729 C CA . ARG A 1 96 ? 1.879 7.521 24.095 1.00 86.06 96 ARG A CA 1
ATOM 730 C C . ARG A 1 96 ? 2.013 6.457 25.188 1.00 86.06 96 ARG A C 1
ATOM 732 O O . ARG A 1 96 ? 1.2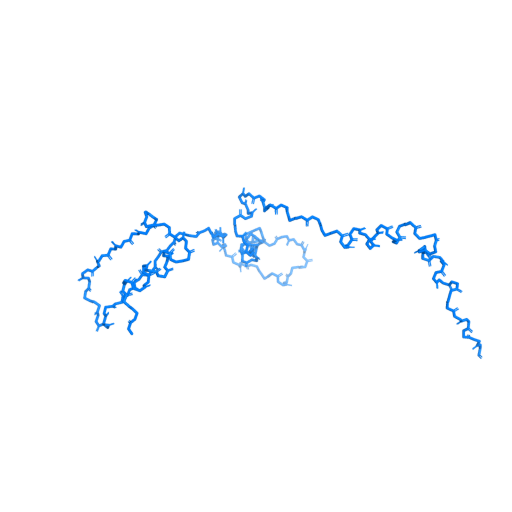62 6.489 26.160 1.00 86.06 96 ARG A O 1
ATOM 739 N N . SER A 1 97 ? 3.040 5.608 25.098 1.00 90.56 97 SER A N 1
ATOM 740 C CA . SER A 1 97 ? 3.394 4.691 26.192 1.00 90.56 97 SER A CA 1
ATOM 741 C C . SER A 1 97 ? 3.696 5.478 27.471 1.00 90.56 97 SER A C 1
ATOM 743 O O . SER A 1 97 ? 4.639 6.283 27.546 1.00 90.56 97 SER A O 1
ATOM 745 N N . SER A 1 98 ? 2.862 5.248 28.483 1.00 89.88 98 SER A N 1
ATOM 746 C CA . SER A 1 98 ? 2.975 5.881 29.796 1.00 89.88 98 SER A CA 1
ATOM 747 C C . SER A 1 98 ? 4.208 5.373 30.553 1.00 89.88 98 SER A C 1
ATOM 749 O O . SER A 1 98 ? 4.866 6.117 31.285 1.00 89.88 98 SER A O 1
ATOM 751 N N . GLU A 1 99 ? 4.577 4.124 30.286 1.00 91.44 99 GLU A N 1
ATOM 752 C CA . GLU A 1 99 ? 5.655 3.369 30.907 1.00 91.44 99 GLU A CA 1
ATOM 753 C C . GLU A 1 99 ? 7.002 3.928 30.452 1.00 91.44 99 GLU A C 1
ATOM 755 O O . GLU A 1 99 ? 7.825 4.311 31.282 1.00 91.44 99 GLU A O 1
ATOM 760 N N . LEU A 1 100 ? 7.195 4.080 29.134 1.00 88.38 100 LEU A N 1
ATOM 761 C CA . LEU A 1 100 ? 8.398 4.695 28.572 1.00 88.38 100 LEU A CA 1
ATOM 762 C C . LEU A 1 100 ? 8.531 6.152 29.008 1.00 88.38 100 LEU A C 1
ATOM 764 O O . LEU A 1 100 ? 9.622 6.597 29.365 1.00 88.38 100 LEU A O 1
ATOM 768 N N . ARG A 1 101 ? 7.424 6.907 29.036 1.00 88.81 101 ARG A N 1
ATOM 769 C CA . ARG A 1 101 ? 7.446 8.287 29.539 1.00 88.81 101 ARG A CA 1
ATOM 770 C C . ARG A 1 101 ? 7.927 8.334 30.988 1.00 88.81 101 ARG A C 1
ATOM 772 O O . ARG A 1 101 ? 8.796 9.143 31.293 1.00 88.81 101 ARG A O 1
ATOM 779 N N . SER A 1 102 ? 7.393 7.471 31.846 1.00 91.00 102 SER A N 1
ATOM 780 C CA . SER A 1 102 ? 7.765 7.398 33.261 1.00 91.00 102 SER A CA 1
ATOM 781 C C . SER A 1 102 ? 9.214 6.945 33.446 1.00 91.00 102 SER A C 1
ATOM 783 O O . SER A 1 102 ? 9.931 7.514 34.265 1.00 91.00 102 SER A O 1
ATOM 785 N N . PHE A 1 103 ? 9.676 5.979 32.646 1.00 90.88 103 PHE A N 1
ATOM 786 C CA . PHE A 1 103 ? 11.060 5.505 32.640 1.00 90.88 103 PHE A CA 1
ATOM 787 C C . PHE A 1 103 ? 12.049 6.618 32.263 1.00 90.88 103 PHE A C 1
ATOM 789 O O . PHE A 1 103 ? 12.997 6.887 33.002 1.00 90.88 103 PHE A O 1
ATOM 796 N N . HIS A 1 104 ? 11.804 7.311 31.147 1.00 87.88 104 HIS A N 1
ATOM 797 C CA . HIS A 1 104 ? 12.651 8.419 30.704 1.00 87.88 104 HIS A CA 1
ATOM 798 C C . HIS A 1 104 ? 12.586 9.614 31.657 1.00 87.88 104 HIS A C 1
ATOM 800 O O . HIS A 1 104 ? 13.616 10.226 31.928 1.00 87.88 104 HIS A O 1
ATOM 806 N N . TRP A 1 105 ? 11.403 9.918 32.198 1.00 88.69 105 TRP A N 1
ATOM 807 C CA . TRP A 1 105 ? 11.236 10.968 33.199 1.00 88.69 105 TRP A CA 1
ATOM 808 C C . TRP A 1 105 ? 12.043 10.667 34.460 1.00 88.69 105 TRP A C 1
ATOM 810 O O . TRP A 1 105 ? 12.793 11.521 34.916 1.00 88.69 105 TRP A O 1
ATOM 820 N N . LYS A 1 106 ? 11.960 9.433 34.971 1.00 88.62 106 LYS A N 1
ATOM 821 C CA . LYS A 1 106 ? 12.730 8.986 36.135 1.00 88.62 106 LYS A CA 1
ATOM 822 C C . LYS A 1 106 ? 14.236 9.122 35.913 1.00 88.62 106 LYS A C 1
ATOM 824 O O . LYS A 1 106 ? 14.931 9.537 36.829 1.00 88.62 106 LYS A O 1
ATOM 829 N N . LYS A 1 107 ? 14.730 8.802 34.711 1.00 85.94 107 LYS A N 1
ATOM 830 C CA . LYS A 1 107 ? 16.137 9.026 34.354 1.00 85.94 107 LYS A CA 1
ATOM 831 C C . LYS A 1 107 ? 16.473 10.517 34.382 1.00 85.94 107 LYS A C 1
ATOM 833 O O . LYS A 1 107 ? 17.435 10.891 35.023 1.00 85.94 107 LYS A O 1
ATOM 838 N N . TYR A 1 108 ? 15.664 11.360 33.743 1.00 84.56 108 TYR A N 1
ATOM 839 C CA . TYR A 1 108 ? 15.916 12.802 33.672 1.00 84.56 108 TYR A CA 1
ATOM 840 C C . TYR A 1 108 ? 15.970 13.485 35.048 1.00 84.56 108 TYR A C 1
ATOM 842 O O . TYR A 1 108 ? 16.774 14.387 35.252 1.00 84.56 108 TYR A O 1
ATOM 850 N N . ILE A 1 109 ? 15.129 13.058 35.994 1.00 88.44 109 ILE A N 1
ATOM 851 C CA . ILE A 1 109 ? 15.097 13.629 37.349 1.00 88.44 109 ILE A CA 1
ATOM 852 C C . ILE A 1 109 ? 16.120 13.007 38.308 1.00 88.44 109 ILE A C 1
ATOM 854 O O . ILE A 1 109 ? 16.263 13.513 39.419 1.00 88.44 109 ILE A O 1
ATOM 858 N N . ASP A 1 110 ? 16.775 11.900 37.941 1.00 84.38 110 ASP A N 1
ATOM 859 C CA . ASP A 1 110 ? 17.768 11.249 38.797 1.00 84.38 110 ASP A CA 1
ATOM 860 C C . ASP A 1 110 ? 19.110 11.996 38.685 1.00 84.38 110 ASP A C 1
ATOM 862 O O . ASP A 1 110 ? 19.753 11.924 37.629 1.00 84.38 110 ASP A O 1
ATOM 866 N N . PRO A 1 111 ? 19.572 12.673 39.757 1.00 70.31 111 PRO A N 1
ATOM 867 C CA . PRO A 1 111 ? 20.797 13.472 39.737 1.00 70.31 111 PRO A CA 1
ATOM 868 C C . PRO A 1 111 ? 22.061 12.660 39.437 1.00 70.31 111 PRO A C 1
ATOM 870 O O . PRO A 1 111 ? 23.080 13.245 39.100 1.00 70.31 111 PRO A O 1
ATOM 873 N N . LYS A 1 112 ? 22.013 11.328 39.590 1.00 66.12 112 LYS A N 1
ATOM 874 C CA . LYS A 1 112 ? 23.149 10.413 39.372 1.00 66.12 112 LYS A CA 1
ATOM 875 C C . LYS A 1 112 ? 23.154 9.767 37.985 1.00 66.12 112 LYS A C 1
ATOM 877 O O . LYS A 1 112 ? 23.931 8.846 37.730 1.00 66.12 112 LYS A O 1
ATOM 882 N N . SER A 1 113 ? 22.223 10.154 37.114 1.00 62.56 113 SER A N 1
ATOM 883 C CA . SER A 1 113 ? 22.049 9.520 35.803 1.00 62.56 113 SER A CA 1
ATOM 884 C C . SER A 1 113 ? 22.942 10.099 34.705 1.00 62.56 113 SER A C 1
ATOM 886 O O . SER A 1 113 ? 22.999 9.513 33.613 1.00 62.56 113 SER A O 1
ATOM 888 N N . ASP A 1 114 ? 23.652 11.191 35.002 1.00 62.16 114 ASP A N 1
ATOM 889 C CA . ASP A 1 114 ? 24.670 11.753 34.128 1.00 62.16 114 ASP A CA 1
ATOM 890 C C . ASP A 1 114 ? 25.806 10.745 33.918 1.00 62.16 114 ASP A C 1
ATOM 892 O O . ASP A 1 114 ? 26.249 10.020 34.811 1.00 62.16 114 ASP A O 1
ATOM 896 N N . GLU A 1 115 ? 26.273 10.670 32.677 1.00 58.09 115 GLU A N 1
ATOM 897 C CA . GLU A 1 115 ? 27.258 9.686 32.221 1.00 58.09 115 GLU A CA 1
ATOM 898 C C . GLU A 1 115 ? 28.614 9.819 32.945 1.00 58.09 115 GLU A C 1
ATOM 900 O O . GLU A 1 115 ? 29.359 8.844 33.061 1.00 58.09 115 GLU A O 1
ATOM 905 N N . SER A 1 116 ? 28.880 10.993 33.529 1.00 54.91 116 SER A N 1
ATOM 906 C CA . SER A 1 116 ? 30.038 11.300 34.377 1.00 54.91 116 SER A CA 1
ATOM 907 C C . SER A 1 116 ? 30.063 10.520 35.700 1.00 54.91 116 SER A C 1
ATOM 909 O O . SER A 1 116 ? 31.145 10.189 36.191 1.00 54.91 116 SER A O 1
ATOM 911 N N . ASP A 1 117 ? 28.905 10.154 36.258 1.00 55.91 117 ASP A N 1
ATOM 912 C CA . ASP A 1 117 ? 28.826 9.417 37.527 1.00 55.91 117 ASP A CA 1
ATOM 913 C C . ASP A 1 117 ? 28.962 7.897 37.340 1.00 55.91 117 ASP A C 1
ATOM 915 O O . ASP A 1 117 ? 29.416 7.193 38.247 1.00 55.91 117 ASP A O 1
ATOM 919 N N . LYS A 1 118 ? 28.686 7.374 36.136 1.00 55.78 118 LYS A N 1
ATOM 920 C CA . LYS A 1 118 ? 28.920 5.956 35.800 1.00 55.78 118 LYS A CA 1
ATOM 921 C C . LYS A 1 118 ? 30.407 5.604 35.736 1.00 55.78 118 LYS A C 1
ATOM 923 O O . LYS A 1 118 ? 30.782 4.493 36.103 1.00 55.78 118 LYS A O 1
ATOM 928 N N . GLN A 1 119 ? 31.260 6.546 35.329 1.00 56.25 119 GLN A N 1
ATOM 929 C CA . GLN A 1 119 ? 32.717 6.356 35.313 1.00 56.25 119 GLN A CA 1
ATOM 9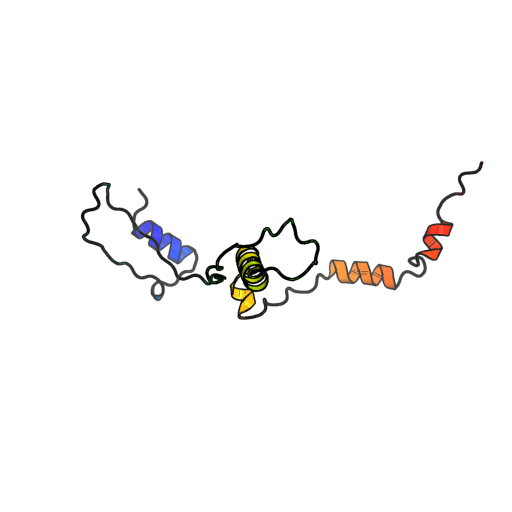30 C C . GLN A 1 119 ? 33.330 6.308 36.719 1.00 56.25 119 GLN A C 1
ATOM 932 O O . GLN A 1 119 ? 34.326 5.617 36.917 1.00 56.25 119 GLN A O 1
ATOM 937 N N . LYS A 1 120 ? 32.709 6.947 37.721 1.00 53.91 120 LYS A N 1
ATOM 938 C CA . LYS A 1 120 ? 33.128 6.848 39.133 1.00 53.91 120 LYS A CA 1
ATOM 939 C C . LYS A 1 120 ? 32.754 5.522 39.806 1.00 53.91 120 LYS A C 1
ATOM 941 O O . LYS A 1 120 ? 33.286 5.228 40.872 1.00 53.91 120 LYS A O 1
ATOM 946 N N . ALA A 1 121 ? 31.846 4.743 39.215 1.00 52.28 121 ALA A N 1
ATOM 947 C CA . ALA A 1 121 ? 31.323 3.507 39.798 1.00 52.28 121 ALA A CA 1
ATOM 948 C C . ALA A 1 121 ? 32.014 2.224 39.298 1.00 52.28 121 ALA A C 1
ATOM 950 O O . ALA A 1 121 ? 31.720 1.145 39.814 1.00 52.28 121 ALA A O 1
ATOM 951 N N . LEU A 1 122 ? 32.937 2.306 38.331 1.00 48.81 122 LEU A N 1
ATOM 952 C CA . LEU A 1 122 ? 33.808 1.174 38.009 1.00 48.81 122 LEU A CA 1
ATOM 953 C C . LEU A 1 122 ? 34.846 1.032 39.133 1.00 48.81 122 LEU A C 1
ATOM 955 O O . LEU A 1 122 ? 35.630 1.961 39.343 1.00 48.81 122 LEU A O 1
ATOM 959 N N . PRO A 1 123 ? 34.875 -0.087 39.884 1.00 51.34 123 PRO A N 1
ATOM 960 C CA . PRO A 1 123 ? 35.948 -0.314 40.835 1.00 51.34 123 PRO A CA 1
ATOM 961 C C . PRO A 1 123 ? 37.262 -0.323 40.057 1.00 51.34 123 PRO A C 1
ATOM 963 O O . PRO A 1 123 ? 37.400 -1.070 39.090 1.00 51.34 123 PRO A O 1
ATOM 966 N N . ASN A 1 124 ? 38.213 0.515 40.481 1.00 50.78 124 ASN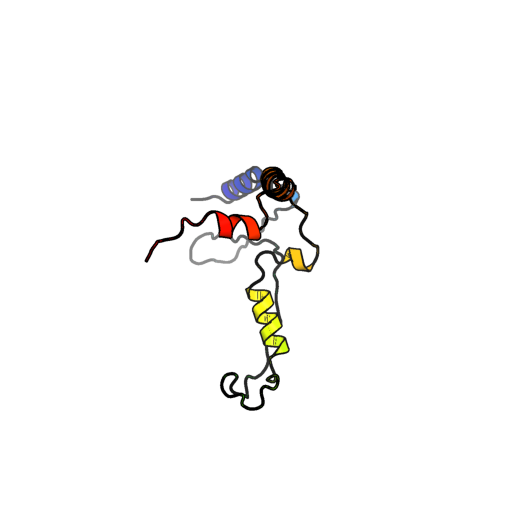 A N 1
ATOM 967 C CA . ASN A 1 124 ? 39.602 0.447 40.042 1.00 50.78 124 ASN A CA 1
ATOM 968 C C . ASN A 1 124 ? 40.059 -1.015 40.129 1.00 50.78 124 ASN A C 1
ATOM 970 O O . ASN A 1 124 ? 40.338 -1.508 41.227 1.00 50.78 124 ASN A O 1
ATOM 974 N N . SER A 1 125 ? 40.147 -1.703 38.988 1.00 42.41 125 SER A N 1
ATOM 975 C CA . SER A 1 125 ? 40.961 -2.903 38.882 1.00 42.41 125 SER A CA 1
ATOM 976 C C . SER A 1 125 ? 42.390 -2.432 39.104 1.00 42.41 125 SER A C 1
ATOM 978 O O . SER A 1 125 ? 43.012 -1.831 38.226 1.00 42.41 125 SER A O 1
ATOM 980 N N . LYS A 1 126 ? 42.851 -2.589 40.346 1.00 43.50 126 LYS A N 1
ATOM 981 C CA . LYS A 1 126 ? 44.253 -2.437 40.704 1.00 43.50 126 LYS A CA 1
ATOM 982 C C . LYS A 1 126 ? 45.097 -3.300 39.758 1.00 43.50 126 LYS A C 1
ATOM 984 O O . LYS A 1 126 ? 44.631 -4.345 39.308 1.00 43.50 126 LYS A O 1
ATOM 989 N N . GLN A 1 127 ? 46.284 -2.764 39.485 1.00 43.78 127 GLN A N 1
ATOM 990 C CA . GLN A 1 127 ? 47.431 -3.351 38.788 1.00 43.78 127 GLN A CA 1
ATOM 991 C C . GLN A 1 127 ? 47.567 -4.865 38.954 1.00 43.78 127 GLN A C 1
ATOM 993 O O . GLN A 1 127 ? 47.362 -5.345 40.092 1.00 43.78 127 GLN A O 1
#